Protein AF-A0AAQ0R993-F1 (afdb_monomer_lite)

Structure (mmCIF, N/CA/C/O backbone):
data_AF-A0AAQ0R993-F1
#
_entry.id   AF-A0AAQ0R993-F1
#
loop_
_atom_site.group_PDB
_atom_site.id
_atom_site.type_symbol
_atom_site.label_atom_id
_atom_site.label_alt_id
_atom_site.label_comp_id
_atom_site.label_asym_id
_atom_site.label_entity_id
_atom_site.label_seq_id
_atom_site.pdbx_PDB_ins_code
_atom_site.Cartn_x
_atom_site.Cartn_y
_atom_site.Cartn_z
_atom_site.occupancy
_atom_site.B_iso_or_equiv
_atom_site.auth_seq_id
_atom_site.auth_comp_id
_atom_site.auth_asym_id
_atom_site.auth_atom_id
_atom_site.pdbx_PDB_model_num
ATOM 1 N N . MET A 1 1 ? 13.601 7.663 -5.435 1.00 59.91 1 MET A N 1
ATOM 2 C CA . MET A 1 1 ? 12.686 6.738 -6.141 1.00 59.91 1 MET A CA 1
ATOM 3 C C . MET A 1 1 ? 11.263 7.065 -5.731 1.00 59.91 1 MET A C 1
ATOM 5 O O . MET A 1 1 ? 10.976 7.034 -4.539 1.00 59.91 1 MET A O 1
ATOM 9 N N . LEU A 1 2 ? 10.420 7.442 -6.691 1.00 75.44 2 LEU A N 1
ATOM 10 C CA . LEU A 1 2 ? 9.019 7.788 -6.455 1.00 75.44 2 LEU A CA 1
ATOM 11 C C . LEU A 1 2 ? 8.176 6.505 -6.538 1.00 75.44 2 LEU A C 1
ATOM 13 O O . LEU A 1 2 ? 8.318 5.746 -7.493 1.00 75.44 2 LEU A O 1
ATOM 17 N N . CYS A 1 3 ? 7.332 6.232 -5.543 1.00 85.44 3 CYS A N 1
ATOM 18 C CA . CYS A 1 3 ? 6.337 5.163 -5.656 1.00 85.44 3 CYS A CA 1
ATOM 19 C C . CYS A 1 3 ? 5.237 5.604 -6.630 1.00 85.44 3 CYS A C 1
ATOM 21 O O . CYS A 1 3 ? 4.809 6.757 -6.524 1.00 85.44 3 CYS A O 1
ATOM 23 N N . PRO A 1 4 ? 4.755 4.737 -7.541 1.00 89.88 4 PRO A N 1
ATOM 24 C CA . PRO A 1 4 ? 3.596 5.057 -8.363 1.00 89.88 4 PRO A CA 1
ATOM 25 C C . PRO A 1 4 ? 2.410 5.485 -7.494 1.00 89.88 4 PRO A C 1
ATOM 27 O O . PRO A 1 4 ? 2.074 4.817 -6.512 1.00 89.88 4 PRO A O 1
ATOM 30 N N . ARG A 1 5 ? 1.765 6.595 -7.866 1.00 89.94 5 ARG A N 1
ATOM 31 C CA . ARG A 1 5 ? 0.645 7.173 -7.108 1.00 89.94 5 ARG A CA 1
ATOM 32 C C . ARG A 1 5 ? -0.484 6.164 -6.833 1.00 89.94 5 ARG A C 1
ATOM 34 O O . ARG A 1 5 ? -0.883 6.098 -5.675 1.00 89.94 5 ARG A O 1
ATOM 41 N N . PRO A 1 6 ? -0.936 5.320 -7.788 1.00 90.12 6 PRO A N 1
ATOM 42 C CA . PRO A 1 6 ? -1.997 4.341 -7.521 1.00 90.12 6 PRO A CA 1
ATOM 43 C C . PRO A 1 6 ? -1.639 3.352 -6.403 1.00 90.12 6 PRO A C 1
ATOM 45 O O . PRO A 1 6 ? -2.442 3.098 -5.506 1.00 90.12 6 PRO A O 1
ATOM 48 N N . VAL A 1 7 ? -0.397 2.860 -6.402 1.00 92.06 7 VAL A N 1
ATOM 49 C CA . VAL A 1 7 ? 0.107 1.929 -5.383 1.00 92.06 7 VAL A CA 1
ATOM 50 C C . VAL A 1 7 ? 0.205 2.622 -4.023 1.00 92.06 7 VAL A C 1
ATOM 52 O O . VAL A 1 7 ? -0.183 2.060 -3.000 1.00 92.06 7 VAL A O 1
ATOM 55 N N . LEU A 1 8 ? 0.680 3.871 -3.995 1.00 93.19 8 LEU A N 1
ATOM 56 C CA . LEU A 1 8 ? 0.766 4.648 -2.759 1.00 93.19 8 LEU A CA 1
ATOM 57 C C . LEU A 1 8 ? -0.620 4.979 -2.180 1.00 93.19 8 LEU A C 1
ATOM 59 O O . LEU A 1 8 ? -0.806 4.856 -0.969 1.00 93.19 8 LEU A O 1
ATOM 63 N N . CYS A 1 9 ? -1.597 5.327 -3.024 1.00 92.25 9 CYS A N 1
ATOM 64 C CA . CYS A 1 9 ? -2.992 5.507 -2.617 1.00 92.25 9 CYS A CA 1
ATOM 65 C C . CYS A 1 9 ? -3.554 4.222 -2.003 1.00 92.25 9 CYS A C 1
ATOM 67 O O . CYS A 1 9 ? -4.115 4.266 -0.910 1.00 92.25 9 CYS A O 1
ATOM 69 N N . ARG A 1 10 ? -3.342 3.067 -2.647 1.00 92.38 10 ARG A N 1
ATOM 70 C CA . ARG A 1 10 ? -3.804 1.766 -2.140 1.00 92.38 10 ARG A CA 1
ATOM 71 C C . ARG A 1 10 ? -3.236 1.453 -0.755 1.00 92.38 10 ARG A C 1
ATOM 73 O O . ARG A 1 10 ? -3.994 1.128 0.158 1.00 92.38 10 ARG A O 1
ATOM 80 N N . ILE A 1 11 ? -1.925 1.628 -0.572 1.00 93.81 11 ILE A N 1
ATOM 81 C CA . ILE A 1 11 ? -1.249 1.458 0.726 1.00 93.81 11 ILE A CA 1
ATOM 82 C C . ILE A 1 11 ? -1.880 2.356 1.799 1.00 93.81 11 ILE A C 1
ATOM 84 O O . ILE A 1 11 ? -2.083 1.923 2.935 1.00 93.81 11 ILE A O 1
ATOM 88 N N . LEU A 1 12 ? -2.183 3.610 1.454 1.00 93.31 12 LEU A N 1
ATOM 89 C CA . LEU A 1 12 ? -2.768 4.576 2.380 1.00 93.31 12 LEU A CA 1
ATOM 90 C C . LEU A 1 12 ? -4.216 4.250 2.743 1.00 93.31 12 LEU A C 1
ATOM 92 O O . LEU A 1 12 ? -4.558 4.337 3.919 1.00 93.31 12 LEU A O 1
ATOM 96 N N . VAL A 1 13 ? -5.030 3.812 1.782 1.00 92.00 13 VAL A N 1
ATOM 97 C CA . VAL A 1 13 ? -6.401 3.343 2.031 1.00 92.00 13 VAL A CA 1
ATOM 98 C C . VAL A 1 13 ? -6.385 2.153 2.989 1.00 92.00 13 VAL A C 1
ATOM 100 O O . VAL A 1 13 ? -7.017 2.206 4.045 1.00 92.00 13 VAL A O 1
ATOM 103 N N . LEU A 1 14 ? -5.584 1.121 2.700 1.00 91.38 14 LEU A N 1
ATOM 104 C CA . LEU A 1 14 ? -5.457 -0.044 3.582 1.00 91.38 14 LEU A CA 1
ATOM 105 C C . LEU A 1 14 ? -4.989 0.367 4.985 1.00 91.38 14 LEU A C 1
ATOM 107 O O . LEU A 1 14 ? -5.526 -0.104 5.987 1.00 91.38 14 LEU A O 1
ATOM 111 N N . ARG A 1 15 ? -4.045 1.309 5.087 1.00 92.62 15 ARG A N 1
ATOM 112 C CA . ARG A 1 15 ? -3.583 1.793 6.391 1.00 92.62 15 ARG A CA 1
ATOM 113 C C . ARG A 1 15 ? -4.656 2.573 7.156 1.00 92.62 15 ARG A C 1
ATOM 115 O O . ARG A 1 15 ? -4.754 2.395 8.368 1.00 92.62 15 ARG A O 1
ATOM 122 N N . ASN A 1 16 ? -5.440 3.408 6.476 1.00 88.69 16 ASN A N 1
ATOM 123 C CA . ASN A 1 16 ? -6.516 4.196 7.085 1.00 88.69 16 ASN A CA 1
ATOM 124 C C . ASN A 1 16 ? -7.677 3.312 7.564 1.00 88.69 16 ASN A C 1
ATOM 126 O O . ASN A 1 16 ? -8.270 3.606 8.593 1.00 88.69 16 ASN A O 1
ATOM 130 N N . THR A 1 17 ? -7.935 2.185 6.894 1.00 88.31 17 THR A N 1
ATOM 131 C CA . THR A 1 17 ? -8.904 1.163 7.350 1.00 88.31 17 THR A CA 1
ATOM 132 C C . THR A 1 17 ? -8.408 0.312 8.530 1.00 88.31 17 THR A C 1
ATOM 134 O O . THR A 1 17 ? -9.065 -0.642 8.934 1.00 88.31 17 THR A O 1
ATOM 137 N N . GLY A 1 18 ? -7.236 0.627 9.094 1.00 92.62 18 GLY A N 1
ATOM 138 C CA . GLY A 1 18 ? -6.690 -0.054 10.269 1.00 92.62 18 GLY A CA 1
ATOM 139 C C . GLY A 1 18 ? -5.874 -1.313 9.966 1.00 92.62 18 GLY A C 1
ATOM 140 O O . GLY A 1 18 ? -5.433 -1.986 10.899 1.00 92.62 18 GLY A O 1
ATOM 141 N N . ARG A 1 19 ? -5.604 -1.638 8.692 1.00 93.88 19 ARG A N 1
ATOM 142 C CA . ARG A 1 19 ? -4.788 -2.813 8.349 1.00 93.88 19 ARG A CA 1
ATOM 143 C C . ARG A 1 19 ? -3.338 -2.664 8.822 1.00 93.88 19 ARG A C 1
ATOM 145 O O . ARG A 1 19 ? -2.761 -1.566 8.896 1.00 93.88 19 ARG A O 1
ATOM 152 N N . THR A 1 20 ? -2.733 -3.801 9.162 1.00 94.62 20 THR A N 1
ATOM 153 C CA . THR A 1 20 ? -1.334 -3.867 9.598 1.00 94.62 20 THR A CA 1
ATOM 154 C C . THR A 1 20 ? -0.392 -3.724 8.403 1.00 94.62 20 THR A C 1
ATOM 156 O O . THR A 1 20 ? -0.750 -4.004 7.262 1.00 94.62 20 THR A O 1
ATOM 159 N N . MET A 1 21 ? 0.851 -3.303 8.650 1.00 93.62 21 MET A N 1
ATOM 160 C CA . MET A 1 21 ? 1.852 -3.223 7.577 1.00 93.62 21 MET A CA 1
ATOM 161 C C . MET A 1 21 ? 2.200 -4.595 6.996 1.00 93.62 21 MET A C 1
ATOM 163 O O . MET A 1 21 ? 2.608 -4.653 5.843 1.00 93.62 21 MET A O 1
ATOM 167 N N . GLN A 1 22 ? 2.085 -5.666 7.793 1.00 94.25 22 GLN A N 1
ATOM 168 C CA . GLN A 1 22 ? 2.309 -7.031 7.317 1.00 94.25 22 GLN A CA 1
ATOM 169 C C . GLN A 1 22 ? 1.230 -7.405 6.300 1.00 94.25 22 GLN A C 1
ATOM 171 O O . GLN A 1 22 ? 1.576 -7.677 5.162 1.00 94.25 22 GLN A O 1
ATOM 176 N N . TYR A 1 23 ? -0.042 -7.222 6.664 1.00 95.69 23 TYR A N 1
ATOM 177 C CA . TYR A 1 23 ? -1.175 -7.450 5.767 1.00 95.69 23 TYR A CA 1
ATOM 178 C C . TYR A 1 23 ? -1.045 -6.679 4.445 1.00 95.69 23 TYR A C 1
ATOM 180 O O . TYR A 1 23 ? -1.243 -7.233 3.377 1.00 95.69 23 TYR A O 1
ATOM 188 N N . ILE A 1 24 ? -0.637 -5.406 4.499 1.00 94.94 24 ILE A N 1
ATOM 189 C CA . ILE A 1 24 ? -0.412 -4.603 3.285 1.00 94.94 24 ILE A CA 1
ATOM 190 C C . ILE A 1 24 ? 0.704 -5.195 2.410 1.00 94.94 24 ILE A C 1
ATOM 192 O O . ILE A 1 24 ? 0.623 -5.119 1.191 1.00 94.94 24 ILE A O 1
ATOM 196 N N . CYS A 1 25 ? 1.771 -5.736 3.008 1.00 95.00 25 CYS A N 1
ATOM 197 C CA . CYS A 1 25 ? 2.822 -6.391 2.228 1.00 95.00 25 CYS A CA 1
ATOM 198 C C . CYS A 1 25 ? 2.295 -7.661 1.567 1.00 95.00 25 CYS A C 1
ATOM 200 O O . CYS A 1 25 ? 2.595 -7.872 0.400 1.00 95.00 25 CYS A O 1
ATOM 202 N N . ASP A 1 26 ? 1.545 -8.469 2.314 1.00 95.44 26 ASP A N 1
ATOM 203 C CA . ASP A 1 26 ? 0.997 -9.738 1.841 1.00 95.44 26 ASP A CA 1
ATOM 204 C C . ASP A 1 26 ? 0.062 -9.486 0.650 1.00 95.44 26 ASP A C 1
ATOM 206 O O . ASP A 1 26 ? 0.345 -9.972 -0.436 1.00 95.44 26 ASP A O 1
ATOM 210 N N . GLU A 1 27 ? -0.900 -8.566 0.777 1.00 95.69 27 GLU A N 1
ATOM 211 C CA . GLU A 1 27 ? -1.801 -8.175 -0.323 1.00 95.69 27 GLU A CA 1
ATOM 212 C C . GLU A 1 27 ? -1.046 -7.712 -1.580 1.00 95.69 27 GLU A C 1
ATOM 214 O O . GLU A 1 27 ? -1.316 -8.172 -2.683 1.00 95.69 27 GLU A O 1
ATOM 219 N N . LEU A 1 28 ? -0.057 -6.819 -1.438 1.00 93.31 28 LEU A N 1
ATOM 220 C CA . LEU A 1 28 ? 0.697 -6.320 -2.597 1.00 93.31 28 LEU A CA 1
ATOM 221 C C . LEU A 1 28 ? 1.569 -7.401 -3.250 1.00 93.31 28 LEU A C 1
ATOM 223 O O . LEU A 1 28 ? 1.839 -7.327 -4.450 1.00 93.31 28 LEU A O 1
ATOM 227 N N . ASN A 1 29 ? 2.060 -8.358 -2.461 1.00 94.50 29 ASN A N 1
ATOM 228 C CA . ASN A 1 29 ? 2.838 -9.486 -2.964 1.00 94.50 29 ASN A CA 1
ATOM 229 C C . ASN A 1 29 ? 1.940 -10.505 -3.669 1.00 94.50 29 ASN A C 1
ATOM 231 O O . ASN A 1 29 ? 2.310 -10.972 -4.744 1.00 94.50 29 ASN A O 1
ATOM 235 N N . ASP A 1 30 ? 0.771 -10.796 -3.100 1.00 94.75 30 ASP A N 1
ATOM 236 C CA . ASP A 1 30 ? -0.220 -11.717 -3.656 1.00 94.75 30 ASP A CA 1
ATOM 237 C C . ASP A 1 30 ? -0.786 -11.183 -4.981 1.00 94.75 30 ASP A C 1
ATOM 239 O O . ASP A 1 30 ? -0.943 -11.931 -5.944 1.00 94.75 30 ASP A O 1
ATOM 243 N N . GLU A 1 31 ? -0.981 -9.865 -5.086 1.00 91.06 31 GLU A N 1
ATOM 244 C CA . GLU A 1 31 ? -1.352 -9.178 -6.333 1.00 91.06 31 GLU A CA 1
ATOM 245 C C . GLU A 1 31 ? -0.194 -9.100 -7.358 1.00 91.06 31 GLU A C 1
ATOM 247 O O . GLU A 1 31 ? -0.377 -8.635 -8.485 1.00 91.06 31 GLU A O 1
ATOM 252 N N . GLY A 1 32 ? 1.022 -9.525 -6.995 1.00 91.75 32 GLY A N 1
ATOM 253 C CA . GLY A 1 32 ? 2.192 -9.506 -7.880 1.00 91.75 32 GLY A CA 1
ATOM 254 C C . GLY A 1 32 ? 2.720 -8.101 -8.202 1.00 91.75 32 GLY A C 1
ATOM 255 O O . GLY A 1 32 ? 3.466 -7.915 -9.172 1.00 91.75 32 GLY A O 1
ATOM 256 N N . ILE A 1 33 ? 2.364 -7.091 -7.402 1.00 90.06 33 ILE A N 1
ATOM 257 C CA . ILE A 1 33 ? 2.781 -5.705 -7.624 1.00 90.06 33 ILE A CA 1
ATOM 258 C C . ILE A 1 33 ? 4.272 -5.576 -7.318 1.00 90.06 33 ILE A C 1
ATOM 260 O O . ILE A 1 33 ? 4.725 -5.788 -6.195 1.00 90.06 33 ILE A O 1
ATOM 264 N N . ARG A 1 34 ? 5.068 -5.136 -8.297 1.00 89.38 34 ARG A N 1
ATOM 265 C CA . ARG A 1 34 ? 6.495 -4.871 -8.069 1.00 89.38 34 ARG A CA 1
ATOM 266 C C . ARG A 1 34 ? 6.697 -3.606 -7.241 1.00 89.38 34 ARG A C 1
ATOM 268 O O . ARG A 1 34 ? 5.993 -2.609 -7.388 1.00 89.38 34 ARG A O 1
ATOM 275 N N . THR A 1 35 ? 7.721 -3.622 -6.394 1.00 87.88 35 THR A N 1
ATOM 276 C CA . THR A 1 35 ? 8.116 -2.421 -5.648 1.00 87.88 35 THR A CA 1
ATOM 277 C C . THR A 1 35 ? 8.608 -1.322 -6.604 1.00 87.88 35 THR A C 1
ATOM 279 O O . THR A 1 35 ? 9.077 -1.628 -7.702 1.00 87.88 35 THR A O 1
ATOM 282 N N . PRO A 1 36 ? 8.632 -0.044 -6.179 1.00 83.56 36 PRO A N 1
ATOM 283 C CA . PRO A 1 36 ? 9.126 1.059 -7.014 1.00 83.56 36 PRO A CA 1
ATOM 284 C C . PRO A 1 36 ? 10.582 0.907 -7.477 1.00 83.56 36 PRO A C 1
ATOM 286 O O . PRO A 1 36 ? 10.992 1.516 -8.456 1.00 83.56 36 PRO A O 1
ATOM 289 N N . ALA A 1 37 ? 11.371 0.099 -6.764 1.00 82.75 37 ALA A N 1
ATOM 290 C CA . ALA A 1 37 ? 12.750 -0.233 -7.117 1.00 82.75 37 ALA A CA 1
ATOM 291 C C . ALA A 1 37 ? 12.857 -1.477 -8.023 1.00 82.75 37 ALA A C 1
ATOM 293 O O . ALA A 1 37 ? 13.946 -2.017 -8.186 1.00 82.75 37 ALA A O 1
ATOM 294 N N . GLY A 1 38 ? 11.735 -1.998 -8.528 1.00 81.50 38 GLY A N 1
ATOM 295 C CA . GLY A 1 38 ? 11.672 -3.207 -9.352 1.00 81.50 38 GLY A CA 1
ATOM 296 C C . GLY A 1 38 ? 11.810 -4.525 -8.584 1.00 81.50 38 GLY A C 1
ATOM 297 O O . GLY A 1 38 ? 11.787 -5.587 -9.200 1.00 81.50 38 GLY A O 1
ATOM 298 N N . LYS A 1 39 ? 11.935 -4.499 -7.249 1.00 83.44 39 LYS A N 1
ATOM 299 C CA . LYS A 1 39 ? 12.024 -5.726 -6.437 1.00 83.44 39 LYS A CA 1
ATOM 300 C C . LYS A 1 39 ? 10.681 -6.449 -6.392 1.00 83.44 39 LYS A C 1
ATOM 302 O O . LYS A 1 39 ? 9.645 -5.790 -6.304 1.00 83.44 39 LYS A O 1
ATOM 307 N N . ALA A 1 40 ? 10.742 -7.778 -6.367 1.00 82.69 40 ALA A N 1
ATOM 308 C CA . ALA A 1 40 ? 9.579 -8.662 -6.373 1.00 82.69 40 ALA A CA 1
ATOM 309 C C . ALA A 1 40 ? 8.805 -8.711 -5.044 1.00 82.69 40 ALA A C 1
ATOM 311 O O . ALA A 1 40 ? 7.665 -9.144 -5.045 1.00 82.69 40 ALA A O 1
ATOM 312 N N . VAL A 1 41 ? 9.409 -8.289 -3.924 1.00 91.38 41 VAL A N 1
ATOM 313 C CA . VAL A 1 41 ? 8.816 -8.473 -2.589 1.00 91.38 41 VAL A CA 1
ATOM 314 C C . VAL A 1 41 ? 8.695 -7.152 -1.834 1.00 91.38 41 VAL A C 1
ATOM 316 O O . VAL A 1 41 ? 9.691 -6.461 -1.578 1.00 91.38 41 VAL A O 1
ATOM 319 N N . TRP A 1 42 ? 7.476 -6.846 -1.404 1.00 93.81 42 TRP A N 1
ATOM 320 C CA . TRP A 1 42 ? 7.146 -5.813 -0.436 1.00 93.81 42 TRP A CA 1
ATOM 321 C C . TRP A 1 42 ? 7.541 -6.247 0.971 1.00 93.81 42 TRP A C 1
ATOM 323 O O . TRP A 1 42 ? 7.184 -7.319 1.451 1.00 93.81 42 TRP A O 1
ATOM 333 N N . ARG A 1 43 ? 8.303 -5.383 1.648 1.00 93.38 43 ARG A N 1
ATOM 334 C CA . ARG A 1 43 ? 8.726 -5.565 3.040 1.00 93.38 43 ARG A CA 1
ATOM 335 C C . ARG A 1 43 ? 8.177 -4.436 3.900 1.00 93.38 43 ARG A C 1
ATOM 337 O O . ARG A 1 43 ? 8.115 -3.289 3.450 1.00 93.38 43 ARG A O 1
ATOM 344 N N . ARG A 1 44 ? 7.925 -4.722 5.181 1.00 93.50 44 ARG A N 1
ATOM 345 C CA . ARG A 1 44 ? 7.446 -3.734 6.169 1.00 93.50 44 ARG A CA 1
ATOM 346 C C . ARG A 1 44 ? 8.292 -2.458 6.213 1.00 93.50 44 ARG A C 1
ATOM 348 O O . ARG A 1 44 ? 7.743 -1.360 6.257 1.00 93.50 44 ARG A O 1
ATOM 355 N N . ASN A 1 45 ? 9.619 -2.579 6.123 1.00 91.31 45 ASN A N 1
ATOM 356 C CA . ASN A 1 45 ? 10.518 -1.417 6.108 1.00 91.31 45 ASN A CA 1
ATOM 357 C C . ASN A 1 45 ? 10.285 -0.508 4.892 1.00 91.31 45 ASN A C 1
ATOM 359 O O . ASN A 1 45 ? 10.373 0.712 5.016 1.00 91.31 45 ASN A O 1
ATOM 363 N N . THR A 1 46 ? 9.956 -1.082 3.732 1.00 91.00 46 THR A N 1
ATOM 364 C CA . THR A 1 46 ? 9.620 -0.324 2.521 1.00 91.00 46 THR A CA 1
ATOM 365 C C . THR A 1 46 ? 8.329 0.462 2.727 1.00 91.00 46 THR A C 1
ATOM 367 O O . THR A 1 46 ? 8.312 1.669 2.498 1.00 91.00 46 THR A O 1
ATOM 370 N N . ILE A 1 47 ? 7.282 -0.190 3.245 1.00 91.62 47 ILE A N 1
ATOM 371 C CA . ILE A 1 47 ? 5.998 0.454 3.561 1.00 91.62 47 ILE A CA 1
ATOM 372 C C . ILE A 1 47 ? 6.188 1.588 4.574 1.00 91.62 47 ILE A C 1
ATOM 374 O O . ILE A 1 47 ? 5.749 2.710 4.338 1.00 91.62 47 ILE A O 1
ATOM 378 N N . SER A 1 48 ? 6.908 1.332 5.670 1.00 93.31 48 SER A N 1
ATOM 379 C CA . SER A 1 48 ? 7.189 2.335 6.705 1.00 93.31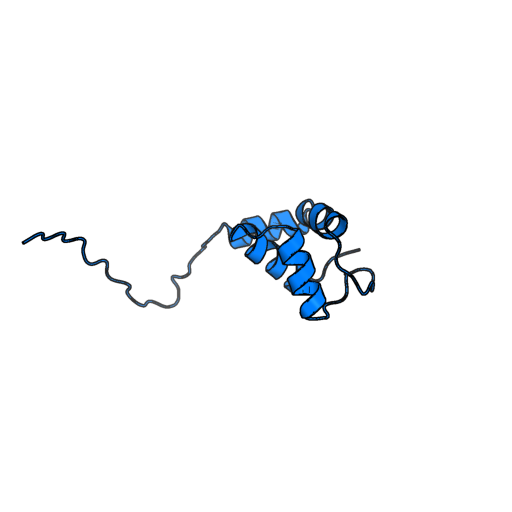 48 SER A CA 1
ATOM 380 C C . SER A 1 48 ? 7.894 3.575 6.143 1.00 93.31 48 SER A C 1
ATOM 382 O O . SER A 1 48 ? 7.528 4.700 6.481 1.00 93.31 48 SE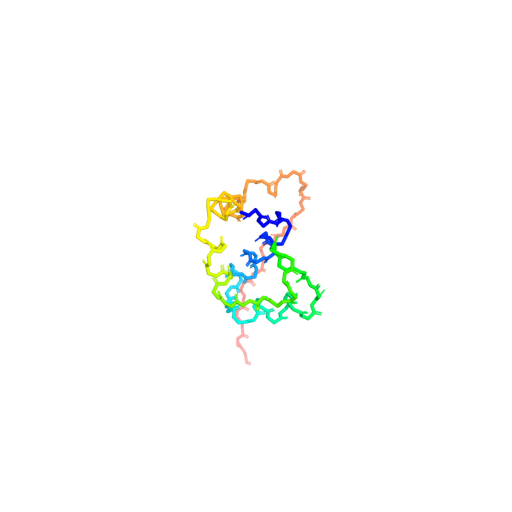R A O 1
ATOM 384 N N . ARG A 1 49 ? 8.864 3.395 5.233 1.00 91.56 49 ARG A N 1
ATOM 385 C CA . ARG A 1 49 ? 9.540 4.515 4.557 1.00 91.56 49 ARG A CA 1
ATOM 386 C C . ARG A 1 49 ? 8.593 5.284 3.642 1.00 91.56 49 ARG A C 1
ATOM 388 O O . ARG A 1 49 ? 8.616 6.509 3.670 1.00 91.56 49 ARG A O 1
ATOM 395 N N . LEU A 1 50 ? 7.751 4.592 2.875 1.00 91.44 50 LEU A N 1
ATOM 396 C CA . LEU A 1 50 ? 6.790 5.225 1.967 1.00 91.44 50 LEU A CA 1
ATOM 397 C C . LEU A 1 50 ? 5.763 6.079 2.709 1.00 91.44 50 LEU A C 1
ATOM 399 O O . LEU A 1 50 ? 5.517 7.214 2.311 1.00 91.44 50 LEU A O 1
ATOM 403 N N . LEU A 1 51 ? 5.234 5.579 3.827 1.00 91.00 51 LEU A N 1
ATOM 404 C CA . LEU A 1 51 ? 4.258 6.294 4.653 1.00 91.00 51 LEU A CA 1
ATOM 405 C C . LEU A 1 51 ? 4.798 7.597 5.269 1.00 91.00 51 LEU A C 1
ATOM 407 O O . LEU A 1 51 ? 4.006 8.426 5.707 1.00 91.00 51 LEU A O 1
ATOM 411 N N . LYS A 1 52 ? 6.125 7.772 5.317 1.00 92.19 52 LYS A N 1
ATOM 412 C CA . LYS A 1 52 ? 6.801 8.976 5.829 1.00 92.19 52 LYS A CA 1
ATOM 413 C C . LYS A 1 52 ? 7.172 9.981 4.732 1.00 92.19 52 LYS A C 1
ATOM 415 O O . LYS A 1 52 ? 7.748 11.018 5.033 1.00 92.19 52 LYS A O 1
ATOM 420 N N . THR A 1 53 ? 6.901 9.673 3.463 1.00 92.25 53 THR A N 1
ATOM 421 C CA . THR A 1 53 ? 7.238 10.572 2.349 1.00 92.25 53 THR A CA 1
ATOM 422 C C . THR A 1 53 ? 6.274 11.754 2.258 1.00 92.25 53 THR A C 1
ATOM 424 O O . THR A 1 53 ? 5.105 11.635 2.623 1.00 92.25 53 THR A O 1
ATOM 427 N N . ALA A 1 54 ? 6.739 12.876 1.698 1.00 91.06 54 ALA A N 1
ATOM 428 C CA . ALA A 1 54 ? 5.889 14.037 1.418 1.00 91.06 54 ALA A CA 1
ATOM 429 C C . ALA A 1 54 ? 4.690 13.666 0.528 1.00 91.06 54 ALA A C 1
ATOM 431 O O . ALA A 1 54 ? 3.566 14.039 0.834 1.00 91.06 54 ALA A O 1
ATOM 432 N N . ALA A 1 55 ? 4.903 12.827 -0.494 1.00 90.25 55 ALA A N 1
ATOM 433 C CA . ALA A 1 55 ? 3.834 12.322 -1.358 1.00 90.25 55 ALA A CA 1
ATOM 434 C C . ALA A 1 55 ? 2.735 11.579 -0.576 1.00 90.25 55 ALA A C 1
ATOM 436 O O . ALA A 1 55 ? 1.553 11.737 -0.871 1.00 90.25 55 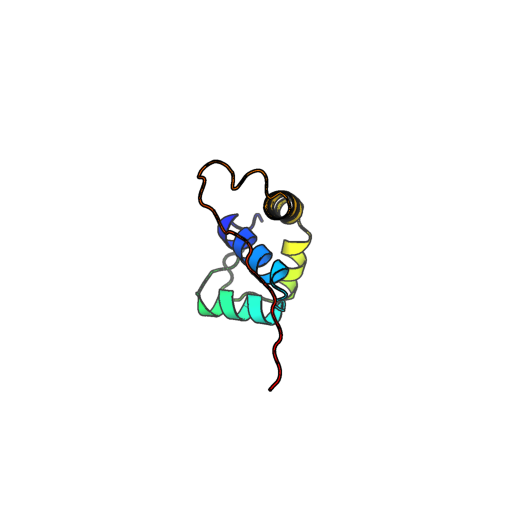ALA A O 1
ATOM 437 N N . ALA A 1 56 ? 3.106 10.800 0.447 1.00 90.38 56 ALA A N 1
ATOM 438 C CA . ALA A 1 56 ? 2.128 10.152 1.313 1.00 90.38 56 ALA A CA 1
ATOM 439 C C . ALA A 1 56 ? 1.373 11.159 2.195 1.00 90.38 56 ALA A C 1
ATOM 441 O O . ALA A 1 56 ? 0.195 10.958 2.475 1.00 90.38 56 ALA A O 1
ATOM 442 N N . GLY A 1 57 ? 2.036 12.239 2.617 1.00 90.56 57 GLY A N 1
ATOM 443 C CA . GLY A 1 57 ? 1.409 13.358 3.318 1.00 90.56 57 GLY A CA 1
ATOM 444 C C . GLY A 1 57 ? 0.360 14.069 2.464 1.00 90.56 57 GLY A C 1
ATOM 445 O O . GLY A 1 57 ? -0.760 14.255 2.929 1.00 90.56 57 GLY A O 1
ATOM 446 N N . GLU A 1 58 ? 0.687 14.390 1.212 1.00 90.81 58 GLU A N 1
ATOM 447 C CA . GLU A 1 58 ? -0.242 15.046 0.281 1.00 90.81 58 GLU A CA 1
ATOM 448 C C . GLU A 1 58 ? -1.466 14.170 -0.013 1.00 90.81 58 GLU A C 1
ATOM 450 O O . GLU A 1 58 ? -2.596 14.621 0.158 1.00 90.81 58 GLU A O 1
ATOM 455 N N . ILE A 1 59 ? -1.266 12.883 -0.323 1.00 90.56 59 ILE A N 1
ATOM 456 C CA . ILE A 1 59 ? -2.385 11.953 -0.551 1.00 90.56 59 ILE A CA 1
ATOM 457 C C . ILE A 1 59 ? -3.212 11.761 0.727 1.00 90.56 59 ILE A C 1
ATOM 459 O O . ILE A 1 59 ? -4.426 11.622 0.660 1.00 90.56 59 ILE A O 1
ATOM 463 N N . ARG A 1 60 ? -2.601 11.766 1.920 1.00 88.94 60 ARG A N 1
ATOM 464 C CA . ARG A 1 60 ? -3.364 11.712 3.180 1.00 88.94 60 ARG A CA 1
ATOM 465 C C . ARG A 1 60 ? -4.230 12.941 3.394 1.00 88.94 60 ARG A C 1
ATOM 467 O O . ARG A 1 60 ? -5.317 12.783 3.933 1.00 88.94 60 ARG A O 1
ATOM 474 N N . LYS A 1 61 ? -3.749 14.134 3.034 1.00 87.50 61 LYS A N 1
ATOM 475 C CA . LYS A 1 61 ? -4.562 15.354 3.088 1.00 87.50 61 LYS A CA 1
ATOM 476 C C . LYS A 1 61 ? -5.756 15.201 2.153 1.00 87.50 61 LYS A C 1
ATOM 478 O O . LYS A 1 61 ? -6.873 15.352 2.610 1.00 87.50 61 LYS A O 1
ATOM 483 N N . GLU A 1 62 ? -5.528 14.770 0.917 1.00 85.94 62 GLU A N 1
ATOM 484 C CA . GLU A 1 62 ? -6.583 14.511 -0.071 1.00 85.94 62 GLU A CA 1
ATOM 485 C C . GLU A 1 62 ? -7.591 13.445 0.392 1.00 85.94 62 GLU A C 1
ATOM 487 O O . GLU A 1 62 ? -8.788 13.667 0.322 1.00 85.94 62 GLU A O 1
ATOM 492 N N . LEU A 1 63 ? -7.133 12.329 0.971 1.00 78.50 63 LEU A N 1
ATOM 493 C CA . LEU A 1 63 ? -8.010 11.286 1.528 1.00 78.50 63 LEU A CA 1
ATOM 494 C C . LEU A 1 63 ? -8.760 11.725 2.798 1.00 78.50 63 LEU A C 1
ATOM 496 O O . LEU A 1 63 ? -9.791 11.145 3.128 1.00 78.50 63 LEU A O 1
ATOM 500 N N . ARG A 1 64 ? -8.213 12.681 3.560 1.00 73.38 64 ARG A N 1
ATOM 501 C CA . ARG A 1 64 ? -8.821 13.233 4.784 1.00 73.38 64 ARG A CA 1
ATOM 502 C C . ARG A 1 64 ? -9.765 14.394 4.485 1.00 73.38 64 ARG A C 1
ATOM 504 O O . ARG A 1 64 ? -10.543 14.766 5.357 1.00 73.38 64 ARG A O 1
ATOM 511 N N . MET A 1 65 ? -9.684 14.957 3.289 1.00 53.22 65 MET A N 1
ATOM 512 C CA . MET A 1 65 ? -10.585 15.982 2.808 1.00 53.22 65 MET A CA 1
ATOM 513 C C . MET A 1 65 ? -11.707 15.287 2.030 1.00 53.22 65 MET A C 1
ATOM 515 O O . MET A 1 65 ? -11.532 14.998 0.848 1.00 53.22 65 MET A O 1
ATOM 519 N N . PRO A 1 66 ? -12.877 15.015 2.637 1.00 52.12 66 PRO A N 1
ATOM 520 C CA . PRO A 1 66 ? -14.079 14.812 1.854 1.00 52.12 66 PRO A CA 1
ATOM 521 C C . PRO A 1 66 ? -14.506 16.189 1.335 1.00 52.12 66 PRO A C 1
ATOM 523 O O . PRO A 1 66 ? -15.520 16.732 1.767 1.00 52.12 66 PRO A O 1
ATOM 526 N N . GLU A 1 67 ? -13.723 16.815 0.454 1.00 44.88 67 GLU A N 1
ATOM 527 C CA . GLU A 1 67 ? -14.279 17.933 -0.299 1.00 44.88 67 GLU A CA 1
ATOM 528 C C . GLU A 1 67 ? -15.250 17.323 -1.305 1.00 44.88 67 GLU A C 1
ATOM 530 O O . GLU A 1 67 ? -14.870 16.818 -2.356 1.00 44.88 67 GLU A O 1
ATOM 535 N N . CYS A 1 68 ? -16.526 17.346 -0.921 1.00 40.66 68 CYS A N 1
ATOM 536 C CA . CYS A 1 68 ? -17.654 17.277 -1.829 1.00 40.66 68 CYS A CA 1
ATOM 537 C C . CYS A 1 68 ? -17.777 15.960 -2.625 1.00 40.66 68 CYS A C 1
ATOM 539 O O . CYS A 1 68 ? -17.767 15.954 -3.854 1.00 40.66 68 CYS A O 1
ATOM 541 N N . ILE A 1 69 ? -18.119 14.856 -1.946 1.00 42.56 69 ILE A N 1
ATOM 542 C CA . ILE A 1 69 ? -19.125 13.940 -2.526 1.00 42.56 69 ILE A CA 1
ATOM 543 C C . ILE A 1 69 ? -20.493 14.638 -2.382 1.00 42.56 69 ILE A C 1
ATOM 545 O O . ILE A 1 69 ? -21.379 14.176 -1.680 1.00 42.56 69 ILE A O 1
ATOM 549 N N . SER A 1 70 ? -20.625 15.820 -2.987 1.00 51.59 70 SER A N 1
ATOM 550 C CA . SER A 1 70 ? -21.876 16.575 -3.111 1.00 51.59 70 SER A CA 1
ATOM 551 C C . SER A 1 70 ? -21.951 17.209 -4.502 1.00 51.59 70 SER A C 1
ATOM 553 O O . SER A 1 70 ? -22.296 18.376 -4.645 1.00 51.59 70 SER A O 1
ATOM 555 N N . ILE A 1 71 ? -21.599 16.448 -5.545 1.00 57.66 71 ILE A N 1
ATOM 556 C CA . ILE A 1 71 ? -21.913 16.818 -6.939 1.00 57.66 71 ILE A CA 1
ATOM 557 C C . ILE A 1 71 ? -22.904 15.844 -7.593 1.00 57.66 71 ILE A C 1
ATOM 559 O O . ILE A 1 71 ? -23.596 16.234 -8.527 1.00 57.66 71 ILE A O 1
ATOM 563 N N . PHE A 1 72 ? -23.088 14.635 -7.054 1.00 53.41 72 PHE A N 1
ATOM 564 C CA . PHE A 1 72 ? -24.232 13.793 -7.404 1.00 53.41 72 PHE A CA 1
ATOM 565 C C . PHE A 1 72 ? -25.038 13.506 -6.143 1.00 53.41 72 PHE A C 1
ATOM 567 O O . PHE A 1 72 ? -24.595 12.776 -5.260 1.00 53.41 72 PHE A O 1
ATOM 574 N N . GLY A 1 73 ? -26.191 1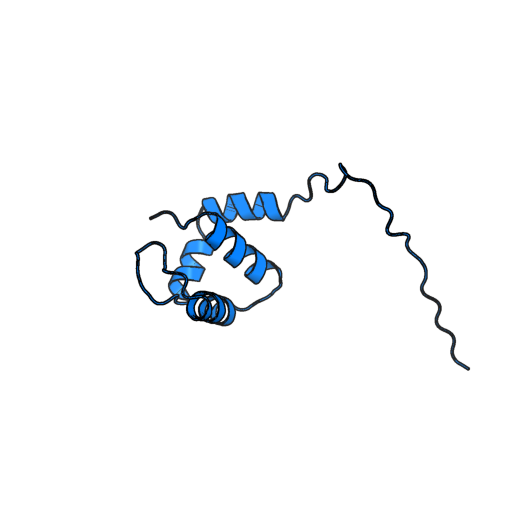4.171 -6.048 1.00 51.78 73 GLY A N 1
ATOM 575 C CA . GLY A 1 73 ? -27.179 13.951 -5.004 1.00 51.78 73 GLY A CA 1
ATOM 576 C C . GLY A 1 73 ? -27.686 12.511 -4.989 1.00 51.78 73 GLY A C 1
ATOM 577 O O . GLY A 1 73 ? -27.741 11.838 -6.018 1.00 51.78 73 GLY A O 1
ATOM 578 N N . GLY A 1 74 ? -28.062 12.060 -3.802 1.00 43.25 74 GLY A N 1
ATOM 579 C CA . GLY A 1 74 ? -28.680 10.762 -3.586 1.00 43.25 74 GLY A CA 1
ATOM 580 C C . GLY A 1 74 ? -28.755 10.480 -2.097 1.00 43.25 74 GLY A C 1
ATOM 581 O O . GLY A 1 74 ? -27.791 9.998 -1.512 1.00 43.25 74 GLY A O 1
ATOM 582 N N . ASP A 1 75 ? -29.883 10.859 -1.508 1.00 50.97 75 ASP A N 1
ATOM 583 C CA . ASP A 1 75 ? -30.320 10.601 -0.142 1.00 50.97 75 ASP A CA 1
ATOM 584 C C . ASP A 1 75 ? -29.808 9.283 0.456 1.00 50.97 75 ASP A C 1
ATOM 586 O O . ASP A 1 75 ? -30.065 8.197 -0.062 1.00 50.97 75 ASP A O 1
ATOM 590 N N . VAL A 1 76 ? -29.191 9.370 1.635 1.00 44.88 76 VAL A N 1
ATOM 591 C CA . VAL A 1 76 ? -29.303 8.297 2.627 1.00 44.88 76 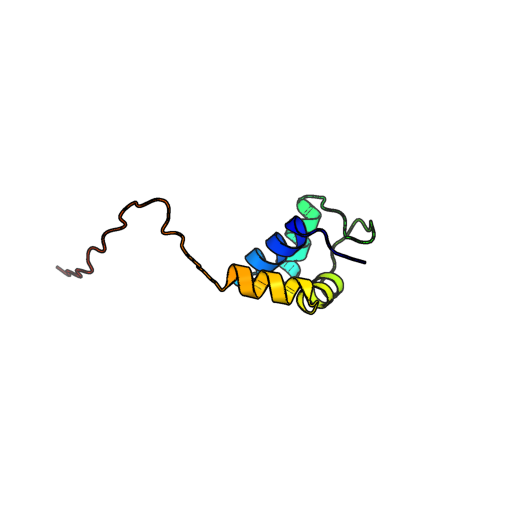VAL A CA 1
ATOM 592 C C . VAL A 1 76 ? -29.966 8.920 3.841 1.00 44.88 76 VAL A C 1
ATOM 594 O O . VAL A 1 76 ? -29.315 9.499 4.712 1.00 44.88 76 VAL A O 1
ATOM 597 N N . LEU A 1 77 ? -31.298 8.861 3.824 1.00 47.69 77 LEU A N 1
ATOM 598 C CA . LEU A 1 77 ? -32.136 9.179 4.965 1.00 47.69 77 LEU A CA 1
ATOM 599 C C . LEU A 1 77 ? -31.741 8.308 6.155 1.00 47.69 77 LEU A C 1
ATOM 601 O O . LEU A 1 77 ? -31.56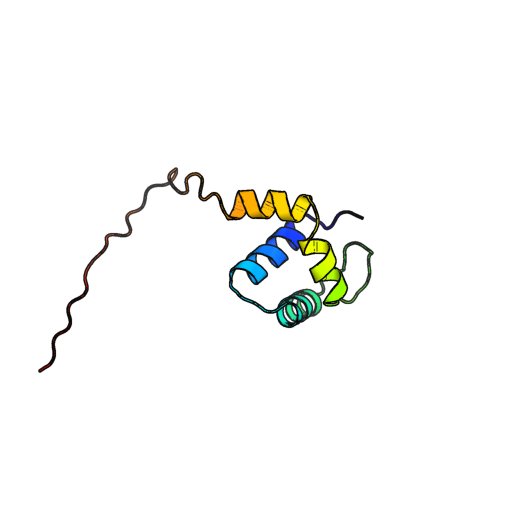1 7.094 6.066 1.00 47.69 77 LEU A O 1
ATOM 605 N N . GLN A 1 78 ? -31.624 8.997 7.275 1.00 50.09 78 GLN A N 1
ATOM 606 C CA . GLN A 1 78 ? -31.478 8.461 8.605 1.00 50.09 78 GLN A CA 1
ATOM 607 C C . GLN A 1 78 ? -32.856 8.055 9.137 1.00 50.09 78 GLN A C 1
ATOM 609 O O . GLN A 1 78 ? -33.667 8.918 9.447 1.00 50.09 78 GLN A O 1
ATOM 614 N N . GLU A 1 79 ? -33.081 6.759 9.313 1.00 47.09 79 GLU A N 1
ATOM 615 C CA . GLU A 1 79 ? -34.071 6.187 10.233 1.00 47.09 79 GLU A CA 1
ATOM 616 C C . GLU A 1 79 ? -33.382 4.967 10.855 1.00 47.09 79 GLU A C 1
ATOM 618 O O . GLU A 1 79 ? -32.719 4.201 10.166 1.00 47.09 79 GLU A O 1
ATOM 623 N N . GLY A 1 80 ? -33.362 4.719 12.151 1.00 45.47 80 GLY A N 1
ATOM 624 C CA . GLY A 1 80 ? -34.215 5.147 13.240 1.00 45.47 80 GLY A CA 1
ATOM 625 C C . GLY A 1 80 ? -33.995 4.053 14.277 1.00 45.47 80 GLY A C 1
ATOM 626 O O . GLY A 1 80 ? -34.311 2.890 14.041 1.00 45.47 80 GLY A O 1
ATOM 627 N N . GLY A 1 81 ? -33.304 4.380 15.364 1.00 50.28 81 GLY A N 1
ATOM 628 C CA . GLY A 1 81 ? -33.124 3.437 16.452 1.00 50.28 81 GLY A CA 1
ATOM 629 C C . GLY A 1 81 ? -34.445 3.265 17.179 1.00 50.28 81 GLY A C 1
ATOM 630 O O . GLY A 1 81 ? -34.871 4.195 17.848 1.00 50.28 81 GLY A O 1
ATOM 631 N N . GLU A 1 82 ? -35.029 2.073 17.129 1.00 51.06 82 GLU A N 1
ATOM 632 C CA . GLU A 1 82 ? -36.038 1.659 18.097 1.00 51.06 82 GLU A CA 1
ATOM 633 C C . GLU A 1 82 ? -35.708 0.259 18.610 1.00 51.06 82 GLU A C 1
ATOM 635 O O . GLU A 1 82 ? -35.754 -0.751 17.912 1.00 51.06 82 GLU A O 1
ATOM 640 N N . ARG A 1 83 ? -35.304 0.239 19.882 1.00 54.53 83 ARG A N 1
ATOM 641 C CA . ARG A 1 83 ? -35.338 -0.940 20.740 1.00 54.53 83 ARG A CA 1
ATOM 642 C C . ARG A 1 83 ? -36.802 -1.239 21.028 1.00 54.53 83 ARG A C 1
ATOM 644 O O . ARG A 1 83 ? -37.490 -0.337 21.493 1.00 54.53 83 ARG A O 1
ATOM 651 N N . LEU A 1 84 ? -37.223 -2.493 20.921 1.00 46.69 84 LEU A N 1
ATOM 652 C CA . LEU A 1 84 ? -38.358 -2.988 21.693 1.00 46.69 84 LEU A CA 1
ATOM 653 C C . LEU A 1 84 ? -38.101 -4.434 22.113 1.00 46.69 84 LEU A C 1
ATOM 655 O O . LEU A 1 84 ? -37.937 -5.334 21.295 1.00 46.69 84 LEU A O 1
ATOM 659 N N . ALA A 1 85 ? -38.001 -4.584 23.429 1.00 46.66 85 ALA A N 1
ATOM 660 C CA . ALA A 1 85 ? -38.154 -5.828 24.149 1.00 46.66 85 ALA A CA 1
ATOM 661 C C . ALA A 1 85 ? -39.649 -6.172 24.217 1.00 46.66 85 ALA A C 1
ATOM 663 O O . ALA A 1 85 ? -40.468 -5.274 24.424 1.00 46.66 85 ALA A O 1
ATOM 664 N N . ALA A 1 86 ? -39.970 -7.454 24.096 1.00 56.47 86 ALA A N 1
ATOM 665 C CA . ALA A 1 86 ? -41.179 -8.075 24.622 1.00 56.47 86 ALA A CA 1
ATOM 666 C C . ALA A 1 86 ? -40.844 -9.530 24.960 1.00 56.47 86 ALA A C 1
ATOM 668 O O . ALA A 1 86 ? -40.204 -10.183 24.103 1.00 56.47 86 ALA A O 1
#

Sequence (86 aa):
MLCPRPVLCRILVLRNTGRTMQYICDELNDEGIRTPAGKAVWRRNTISRLLKTAAAGEIRKELRMPECISIFGGDVLQEGGERLAA

Secondary structure (DSSP, 8-state):
-PPPHHHHHHHHHHHHTT--HHHHHHHHHHTTPPPTTS-S---HHHHHHHHTSHHHHHHHHHHH----S-SS--------------

Radius of gyration: 18.34 Å; chains: 1; bounding box: 54×30×34 Å

Foldseek 3Di:
DDWPLVLLLVLLVCVVVVHDLVVNQVVCLVVQPATPVRHRGDDSVSSVVSCPDVSVVVSVVVVVDPPDPPPDDDDPDDDDDDDDDD

pLDDT: mean 79.44, std 18.58, range [40.66, 95.69]